Protein AF-A0A8S3KDA7-F1 (afdb_monomer_lite)

Sequence (144 aa):
FDEFTIDERGGKRGDSFWDCYPDLELEAKQFVYQECSKTETTFTVETLARFIDQRFYELNNLKKIDQQLVRLVESCRLDLRRFGVKFTANSSRPNFLGHEREDVVKHRQEFVKYFIEPEQHFYTITNDAVPQWRIPTTAPTILL

Organism: NCBI:txid392030

Secondary structure (DSSP, 8-state):
---------S---S--HHHH-HHHHHHHHHHHHHHHHSSS----HHHHHHHHHHHHHHHTTPPP-SS--SS-HHHHHHHHHHTT-EEETTEEEEE--GGG-HHHHHHHHHHHHHHHS----EEE--TTS--EEE--SS------

Structure (mmCIF, N/CA/C/O backbone):
data_AF-A0A8S3KDA7-F1
#
_entry.id   AF-A0A8S3KDA7-F1
#
loop_
_atom_site.group_PDB
_atom_site.id
_atom_site.type_symbol
_atom_site.label_atom_id
_atom_site.label_alt_id
_atom_site.label_comp_id
_atom_site.label_asym_id
_atom_site.label_entity_id
_atom_site.label_seq_id
_atom_site.pdbx_PDB_ins_code
_atom_site.Cartn_x
_atom_site.Cartn_y
_atom_site.Cartn_z
_atom_site.occupancy
_atom_site.B_iso_or_equiv
_atom_site.auth_seq_id
_atom_site.auth_comp_id
_atom_site.auth_asym_id
_atom_site.auth_atom_id
_atom_site.pdbx_PDB_model_num
ATOM 1 N N . PHE A 1 1 ? -21.178 -2.901 -40.808 1.00 35.72 1 PHE A N 1
ATOM 2 C CA . PHE A 1 1 ? -19.891 -3.556 -40.536 1.00 35.72 1 PHE A CA 1
ATOM 3 C C . PHE A 1 1 ? -19.537 -3.197 -39.099 1.00 35.72 1 PHE A C 1
ATOM 5 O O . PHE A 1 1 ? -18.806 -2.246 -38.872 1.00 35.72 1 PHE A O 1
ATOM 12 N N . ASP A 1 2 ? -20.316 -3.664 -38.119 1.00 38.97 2 ASP A N 1
ATOM 13 C CA . ASP A 1 2 ? -20.220 -5.018 -37.525 1.00 38.97 2 ASP A CA 1
ATOM 14 C C . ASP A 1 2 ? -18.753 -5.300 -37.181 1.00 38.97 2 ASP A C 1
ATOM 16 O O . ASP A 1 2 ? -17.930 -5.381 -38.082 1.00 38.97 2 ASP A O 1
ATOM 20 N N . GLU A 1 3 ? -18.340 -5.327 -35.915 1.00 44.03 3 GLU A N 1
ATOM 21 C CA . GLU A 1 3 ? -18.765 -6.369 -34.982 1.00 44.03 3 GLU A CA 1
ATOM 22 C C . GLU A 1 3 ? -18.562 -5.918 -33.518 1.00 44.03 3 GLU A C 1
ATOM 24 O O . GLU A 1 3 ? -17.459 -5.904 -32.972 1.00 44.03 3 GLU A O 1
ATOM 29 N N . PHE A 1 4 ? -19.661 -5.532 -32.869 1.00 49.22 4 PHE A N 1
ATOM 30 C CA . PHE A 1 4 ? -19.805 -5.579 -31.416 1.00 49.22 4 PHE A CA 1
ATOM 31 C C . PHE A 1 4 ? -20.152 -7.030 -31.070 1.00 49.22 4 PHE A C 1
ATOM 33 O O . PHE A 1 4 ? -21.306 -7.396 -31.239 1.00 49.22 4 PHE A O 1
ATOM 40 N N . THR A 1 5 ? -19.174 -7.831 -30.630 1.00 49.00 5 THR A N 1
ATOM 41 C CA . THR A 1 5 ? -19.313 -8.927 -29.640 1.00 49.00 5 THR A CA 1
ATOM 42 C C . THR A 1 5 ? -18.004 -9.710 -29.557 1.00 49.00 5 THR A C 1
ATOM 44 O O . THR A 1 5 ? -17.793 -10.667 -30.295 1.00 49.00 5 THR A O 1
ATOM 47 N N . ILE A 1 6 ? -17.133 -9.348 -28.614 1.00 51.22 6 ILE A N 1
ATOM 48 C CA . ILE A 1 6 ? -16.164 -10.307 -28.074 1.00 51.22 6 ILE A CA 1
ATOM 49 C C . ILE A 1 6 ? -16.749 -10.768 -26.739 1.00 51.22 6 ILE A C 1
ATOM 51 O O . ILE A 1 6 ? -16.809 -10.004 -25.781 1.00 51.22 6 ILE A O 1
ATOM 55 N N . ASP A 1 7 ? -17.264 -11.998 -26.726 1.00 44.81 7 ASP A N 1
ATOM 56 C CA . ASP A 1 7 ? -17.801 -12.704 -25.559 1.00 44.81 7 ASP A CA 1
ATOM 57 C C . ASP A 1 7 ? -16.656 -12.9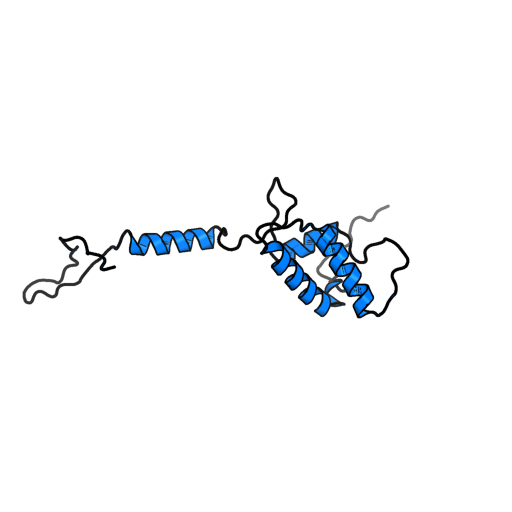36 -24.547 1.00 44.81 7 ASP A C 1
ATOM 59 O O . ASP A 1 7 ? -15.837 -13.842 -24.692 1.00 44.81 7 ASP A O 1
ATOM 63 N N . GLU A 1 8 ? -16.534 -12.061 -23.543 1.00 44.78 8 GLU A N 1
ATOM 64 C CA . GLU A 1 8 ? -15.488 -12.089 -22.505 1.00 44.78 8 GLU A CA 1
ATOM 65 C C . GLU A 1 8 ? -15.820 -13.049 -21.352 1.00 44.78 8 GLU A C 1
ATOM 67 O O . GLU A 1 8 ? -15.784 -12.692 -20.171 1.00 44.78 8 GLU A O 1
ATOM 72 N N . ARG A 1 9 ? -16.118 -14.311 -21.666 1.00 51.28 9 ARG A N 1
ATOM 73 C CA . ARG A 1 9 ? -16.204 -15.354 -20.634 1.00 51.28 9 ARG A CA 1
ATOM 74 C C . ARG A 1 9 ? -14.807 -15.784 -20.191 1.00 51.28 9 ARG A C 1
ATOM 76 O O . ARG A 1 9 ? -14.244 -16.748 -20.692 1.00 51.28 9 ARG A O 1
ATOM 83 N N . GLY A 1 10 ? -14.273 -15.077 -19.198 1.00 55.84 10 GLY A N 1
ATOM 84 C CA . GLY A 1 10 ? -13.443 -15.684 -18.149 1.00 55.84 10 GLY A CA 1
ATOM 85 C C . GLY A 1 10 ? -12.007 -16.101 -18.490 1.00 55.84 10 GLY A C 1
ATOM 86 O O . GLY A 1 10 ? -11.395 -16.799 -17.687 1.00 55.84 10 GLY A O 1
ATOM 87 N N . GLY A 1 11 ? -11.431 -15.677 -19.615 1.00 50.97 11 GLY A N 1
ATOM 88 C CA . GLY A 1 11 ? -9.995 -15.852 -19.867 1.00 50.97 11 GLY A CA 1
ATOM 89 C C . GLY A 1 11 ? -9.170 -14.749 -19.194 1.00 50.97 11 GLY A C 1
ATOM 90 O O . GLY A 1 11 ? -9.397 -13.571 -19.473 1.00 50.97 11 GLY A O 1
ATOM 91 N N . LYS A 1 12 ? -8.197 -15.096 -18.332 1.00 56.38 12 LYS A N 1
ATOM 92 C CA . LYS A 1 12 ? -7.172 -14.142 -17.852 1.00 56.38 12 LYS A CA 1
ATOM 93 C C . LYS A 1 12 ? -6.479 -13.552 -19.092 1.00 56.38 12 LYS A C 1
ATOM 95 O O . LYS A 1 12 ? -5.774 -14.264 -19.798 1.00 56.38 12 LYS A O 1
ATOM 100 N N . ARG A 1 13 ? -6.705 -12.268 -19.385 1.00 56.56 13 ARG A N 1
ATOM 101 C CA . ARG A 1 13 ? -6.268 -11.575 -20.618 1.00 56.56 13 ARG A CA 1
ATOM 102 C C . ARG A 1 13 ? -4.757 -11.268 -20.703 1.00 56.56 13 ARG A C 1
ATOM 104 O O . ARG A 1 13 ? -4.350 -10.374 -21.433 1.00 56.56 13 ARG A O 1
ATOM 111 N N . GLY A 1 14 ? -3.927 -12.020 -19.990 1.00 60.84 14 GLY A N 1
ATOM 112 C CA . GLY A 1 14 ? -2.484 -11.814 -19.869 1.00 60.84 14 GLY A CA 1
ATOM 113 C C . GLY A 1 14 ? -2.042 -11.857 -18.411 1.00 60.84 14 GLY A C 1
ATOM 114 O O . GLY A 1 14 ? -2.856 -11.649 -17.503 1.00 60.84 14 GLY A O 1
ATOM 115 N N . ASP A 1 15 ? -0.761 -12.144 -18.197 1.00 71.56 15 ASP A N 1
ATOM 116 C CA . ASP A 1 15 ? -0.155 -12.093 -16.870 1.00 71.56 15 ASP A CA 1
ATOM 117 C C . ASP A 1 15 ? -0.239 -10.663 -16.332 1.00 71.56 15 ASP A C 1
ATOM 119 O O . ASP A 1 15 ? 0.027 -9.681 -17.035 1.00 71.56 15 ASP A O 1
ATOM 123 N N . SER A 1 16 ? -0.677 -10.525 -15.082 1.00 80.12 16 SER A N 1
ATOM 124 C CA . SER A 1 16 ? -0.675 -9.220 -14.432 1.00 80.12 16 SER A CA 1
ATOM 125 C C . SER A 1 16 ? 0.775 -8.768 -14.214 1.00 80.12 16 SER A C 1
ATOM 127 O O . SER A 1 16 ? 1.663 -9.592 -14.033 1.00 80.12 16 SER A O 1
ATOM 129 N N . PHE A 1 17 ? 1.048 -7.460 -14.183 1.00 89.06 17 PHE A N 1
ATOM 130 C CA . PHE A 1 17 ? 2.399 -6.959 -13.870 1.00 89.06 17 PHE A CA 1
ATOM 131 C C . PHE A 1 17 ? 2.981 -7.579 -12.587 1.00 89.06 17 PHE A C 1
ATOM 133 O O . PHE A 1 17 ? 4.167 -7.884 -12.528 1.00 89.06 17 PHE A O 1
ATOM 140 N N . TRP A 1 18 ? 2.133 -7.795 -11.579 1.00 92.38 18 TRP A N 1
ATOM 141 C CA . TRP A 1 18 ? 2.524 -8.419 -10.317 1.00 92.38 18 TRP A CA 1
ATOM 142 C C . TRP A 1 18 ? 2.706 -9.936 -10.430 1.00 92.38 18 TRP A C 1
ATOM 144 O O . TRP A 1 18 ? 3.486 -10.495 -9.669 1.00 92.38 18 TRP A O 1
ATOM 154 N N . ASP A 1 19 ? 2.070 -10.586 -11.411 1.00 90.06 19 ASP A N 1
ATOM 155 C CA . ASP A 1 19 ? 2.309 -12.003 -11.720 1.00 90.06 19 ASP A CA 1
ATOM 156 C C . ASP A 1 19 ? 3.758 -12.186 -12.228 1.00 90.06 19 ASP A C 1
ATOM 158 O O . ASP A 1 19 ? 4.399 -13.186 -11.914 1.00 90.06 19 ASP A O 1
ATOM 162 N N . CYS A 1 20 ? 4.302 -11.190 -12.943 1.00 90.81 20 CYS A N 1
ATOM 163 C CA . CYS A 1 20 ? 5.692 -11.183 -13.416 1.00 90.81 20 CYS A CA 1
ATOM 164 C C . CYS A 1 20 ? 6.708 -10.698 -12.366 1.00 90.81 20 CYS A C 1
ATOM 166 O O . CYS A 1 20 ? 7.878 -11.071 -12.435 1.00 90.81 20 CYS A O 1
ATOM 168 N N . TYR A 1 21 ? 6.286 -9.856 -11.416 1.00 92.94 21 TYR A N 1
ATOM 169 C CA . TYR A 1 21 ? 7.158 -9.241 -10.405 1.00 92.94 21 TYR A CA 1
ATOM 170 C C . TYR A 1 21 ? 6.570 -9.355 -8.983 1.00 92.94 21 TYR A C 1
ATOM 172 O O . TYR A 1 21 ? 6.251 -8.334 -8.364 1.00 92.94 21 TYR A O 1
ATOM 180 N N . PRO A 1 22 ? 6.430 -10.578 -8.436 1.00 92.31 22 PRO A N 1
ATOM 181 C CA . PRO A 1 22 ? 5.812 -10.796 -7.125 1.00 92.31 22 PRO A CA 1
ATOM 182 C C . PRO A 1 22 ? 6.632 -10.199 -5.971 1.00 92.31 22 PRO A C 1
ATOM 184 O O . PRO A 1 22 ? 6.066 -9.631 -5.037 1.00 92.31 22 PRO A O 1
ATOM 187 N N . ASP A 1 23 ? 7.964 -10.250 -6.052 1.00 92.75 23 ASP A N 1
ATOM 188 C CA . ASP A 1 23 ? 8.843 -9.674 -5.025 1.00 92.75 23 ASP A CA 1
ATOM 189 C C . ASP A 1 23 ? 8.720 -8.145 -4.977 1.00 92.75 23 ASP A C 1
ATOM 191 O O . ASP A 1 23 ? 8.647 -7.542 -3.905 1.00 92.75 23 ASP A O 1
ATOM 195 N N . LEU A 1 24 ? 8.588 -7.516 -6.148 1.00 94.75 24 LEU A N 1
ATOM 196 C CA . LEU A 1 24 ? 8.338 -6.082 -6.253 1.00 94.75 24 LEU A CA 1
ATOM 197 C C . LEU A 1 24 ? 6.962 -5.705 -5.686 1.00 94.75 24 LEU A C 1
ATOM 199 O O . LEU A 1 24 ? 6.819 -4.631 -5.102 1.00 94.75 24 LEU A O 1
ATOM 203 N N . GLU A 1 25 ? 5.951 -6.572 -5.822 1.00 95.06 25 GLU A N 1
ATOM 204 C CA . GLU A 1 25 ? 4.641 -6.362 -5.192 1.00 95.06 25 GLU A CA 1
ATOM 205 C C . GLU A 1 25 ? 4.761 -6.343 -3.665 1.00 95.06 25 GLU A C 1
ATOM 207 O O . GLU A 1 25 ? 4.162 -5.490 -3.002 1.00 95.06 25 GLU A O 1
ATOM 212 N N . LEU A 1 26 ? 5.541 -7.268 -3.098 1.00 94.00 26 LEU A N 1
ATOM 213 C CA . LEU A 1 26 ? 5.759 -7.349 -1.657 1.00 94.00 26 LEU A CA 1
ATOM 214 C C . LEU A 1 26 ? 6.453 -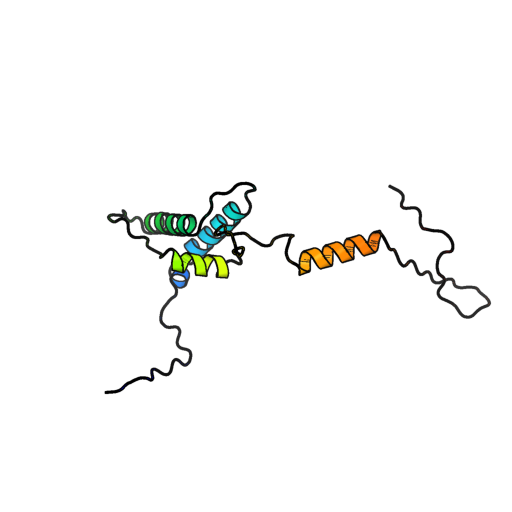6.088 -1.128 1.00 94.00 26 LEU A C 1
ATOM 216 O O . LEU A 1 26 ? 5.980 -5.489 -0.160 1.00 94.00 26 LEU A O 1
ATOM 220 N N . GLU A 1 27 ? 7.526 -5.652 -1.785 1.00 95.38 27 GLU A N 1
ATOM 221 C CA . GLU A 1 27 ? 8.240 -4.423 -1.426 1.00 95.38 27 GLU A CA 1
ATOM 222 C C . GLU 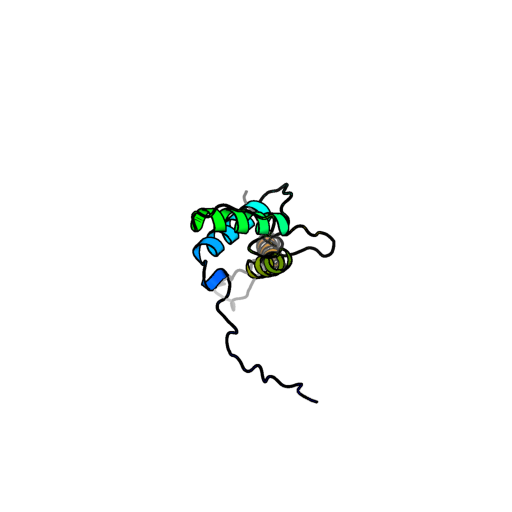A 1 27 ? 7.350 -3.183 -1.570 1.00 95.38 27 GLU A C 1
ATOM 224 O O . GLU A 1 27 ? 7.312 -2.335 -0.677 1.00 95.38 27 GLU A O 1
ATOM 229 N N . ALA A 1 28 ? 6.570 -3.094 -2.652 1.00 95.06 28 ALA A N 1
ATOM 230 C CA . ALA A 1 28 ? 5.629 -2.000 -2.868 1.00 95.06 28 ALA A CA 1
ATOM 231 C C . ALA A 1 28 ? 4.564 -1.941 -1.762 1.00 95.06 28 ALA A C 1
ATOM 233 O O . ALA A 1 28 ? 4.275 -0.861 -1.246 1.00 95.06 28 ALA A O 1
ATOM 234 N N . LYS A 1 29 ? 4.010 -3.085 -1.339 1.00 93.69 29 LYS A N 1
ATOM 235 C CA . LYS A 1 29 ? 3.068 -3.151 -0.207 1.00 93.69 29 LYS A CA 1
ATOM 236 C C . LYS A 1 29 ? 3.706 -2.666 1.092 1.00 93.69 29 LYS A C 1
ATOM 238 O O . LYS A 1 29 ? 3.084 -1.889 1.817 1.00 93.69 29 LYS A O 1
ATOM 243 N N . GLN A 1 30 ? 4.932 -3.100 1.384 1.00 93.06 30 GLN A N 1
ATOM 244 C CA . GLN A 1 30 ? 5.662 -2.673 2.580 1.00 93.06 30 GLN A CA 1
ATOM 245 C C . GLN A 1 30 ? 5.928 -1.166 2.568 1.00 93.06 30 GLN A C 1
ATOM 247 O O . GLN A 1 30 ? 5.670 -0.494 3.568 1.00 93.06 30 GLN A O 1
ATOM 252 N N . PHE A 1 31 ? 6.366 -0.627 1.430 1.00 93.75 31 PHE A N 1
ATOM 253 C CA . PHE A 1 31 ? 6.584 0.803 1.241 1.00 93.75 31 PHE A CA 1
ATOM 254 C C . PHE A 1 31 ? 5.305 1.608 1.500 1.00 93.75 31 PHE A C 1
ATOM 256 O O . PHE A 1 31 ? 5.304 2.538 2.305 1.00 93.75 31 PHE A O 1
ATOM 263 N N . VAL A 1 32 ? 4.184 1.204 0.893 1.00 91.94 32 VAL A N 1
ATOM 264 C CA . VAL A 1 32 ? 2.877 1.852 1.095 1.00 91.94 32 VAL A CA 1
ATOM 265 C C . VAL A 1 32 ? 2.464 1.822 2.566 1.00 91.94 32 VAL A C 1
ATOM 267 O O . VAL A 1 32 ? 2.002 2.832 3.094 1.00 91.94 32 VAL A O 1
ATOM 270 N N . TYR A 1 33 ? 2.638 0.686 3.244 1.00 88.75 33 TYR A N 1
ATOM 271 C CA . TYR A 1 33 ? 2.310 0.556 4.663 1.00 88.75 33 TYR A CA 1
ATOM 272 C C . TYR A 1 33 ? 3.118 1.524 5.531 1.00 88.75 33 TYR A C 1
ATOM 274 O O . TYR A 1 33 ? 2.552 2.253 6.348 1.00 88.75 33 TYR A O 1
ATOM 282 N N . GLN A 1 34 ? 4.432 1.579 5.314 1.00 89.00 34 GLN A N 1
ATOM 283 C CA . GLN A 1 34 ? 5.318 2.489 6.032 1.00 89.00 34 GLN A CA 1
ATOM 284 C C . GLN A 1 34 ? 4.943 3.948 5.774 1.00 89.00 34 GLN A C 1
ATOM 286 O O . GLN A 1 34 ? 4.794 4.712 6.725 1.00 89.00 34 GLN A O 1
ATOM 291 N N . GLU A 1 35 ? 4.723 4.336 4.519 1.00 88.00 35 GLU A N 1
ATOM 292 C CA . GLU A 1 35 ? 4.373 5.714 4.180 1.00 88.00 35 GLU A CA 1
ATOM 293 C C . GLU A 1 35 ? 3.026 6.144 4.763 1.00 88.00 35 GLU A C 1
ATOM 295 O O . GLU A 1 35 ? 2.925 7.234 5.324 1.00 88.00 35 GLU A O 1
ATOM 300 N N . CYS A 1 36 ? 2.005 5.289 4.699 1.00 83.56 36 CYS A N 1
ATOM 301 C CA . CYS A 1 36 ? 0.683 5.596 5.244 1.00 83.56 36 CYS A CA 1
ATOM 302 C C . CYS A 1 36 ? 0.621 5.555 6.781 1.00 83.56 36 CYS A C 1
ATOM 304 O O . CYS A 1 36 ? -0.315 6.115 7.348 1.00 83.56 36 CYS A O 1
ATOM 306 N N . SER A 1 37 ? 1.579 4.910 7.455 1.00 81.31 37 SER A N 1
ATOM 307 C CA . SER A 1 37 ? 1.658 4.878 8.925 1.00 81.31 37 SER A CA 1
ATOM 308 C C . SER A 1 37 ? 2.238 6.151 9.555 1.00 81.31 37 SER A C 1
ATOM 310 O O . SER A 1 37 ? 2.109 6.355 10.761 1.00 81.31 37 SER A O 1
ATOM 312 N N . LYS A 1 38 ? 2.870 7.024 8.760 1.00 81.56 38 LYS A N 1
ATOM 313 C CA . LYS A 1 38 ? 3.469 8.269 9.255 1.00 81.56 38 LYS A CA 1
ATOM 314 C C . LYS A 1 38 ? 2.389 9.299 9.596 1.00 81.56 38 LYS A C 1
ATOM 316 O O . LYS A 1 38 ? 1.433 9.494 8.844 1.00 81.56 38 LYS A O 1
ATOM 321 N N . THR A 1 39 ? 2.582 10.011 10.706 1.00 67.94 39 THR A N 1
ATOM 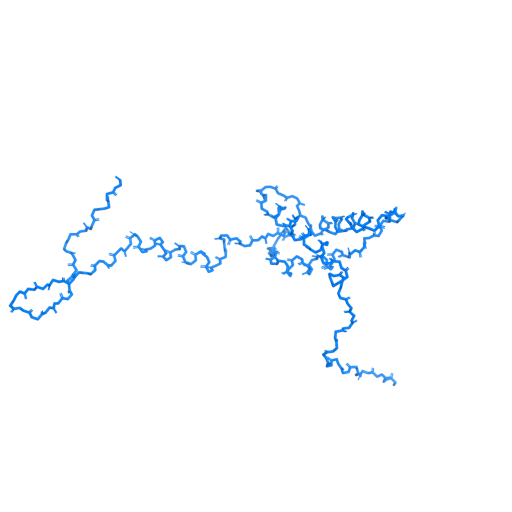322 C CA . THR A 1 39 ? 1.696 11.096 11.166 1.00 67.94 39 THR A CA 1
ATOM 323 C C . THR A 1 39 ? 1.623 12.229 10.137 1.00 67.94 39 THR A C 1
ATOM 325 O O . THR A 1 39 ? 0.540 12.634 9.704 1.00 67.94 39 THR A O 1
ATOM 328 N N . GLU A 1 40 ? 2.779 12.659 9.637 1.00 70.25 40 GLU A N 1
ATOM 329 C CA . GLU A 1 40 ? 2.919 13.606 8.534 1.00 70.25 40 GLU A CA 1
ATOM 330 C C . GLU A 1 40 ? 3.519 12.889 7.325 1.00 70.25 40 GLU A C 1
ATOM 332 O O . GLU A 1 40 ? 4.633 12.370 7.377 1.00 70.25 40 GLU A O 1
ATOM 337 N N . THR A 1 41 ? 2.767 12.816 6.226 1.00 69.25 41 THR A N 1
ATOM 338 C CA . THR A 1 41 ? 3.260 12.213 4.985 1.00 69.25 41 THR A CA 1
ATOM 339 C C . THR A 1 41 ? 2.733 12.952 3.760 1.00 69.25 41 THR A C 1
ATOM 341 O O . THR A 1 41 ? 1.547 13.274 3.662 1.00 69.25 41 THR A O 1
ATOM 344 N N . THR A 1 42 ? 3.649 13.209 2.825 1.00 80.75 42 THR A N 1
ATOM 345 C CA . THR A 1 42 ? 3.404 13.721 1.468 1.00 80.75 42 THR A CA 1
ATOM 346 C C . THR A 1 42 ? 3.181 12.584 0.468 1.00 80.75 42 THR A C 1
ATOM 348 O O . THR A 1 42 ? 3.272 12.792 -0.740 1.00 80.75 42 THR A O 1
ATOM 351 N N . PHE A 1 43 ? 2.911 11.369 0.953 1.00 88.12 43 PHE A N 1
ATOM 352 C CA . PHE A 1 43 ? 2.710 10.197 0.119 1.00 88.12 43 PHE A CA 1
ATOM 353 C C . PHE A 1 43 ? 1.540 10.392 -0.846 1.00 88.12 43 PHE A C 1
ATOM 355 O O . PHE A 1 43 ? 0.410 10.698 -0.457 1.00 88.12 43 PHE A O 1
ATOM 362 N N . THR A 1 44 ? 1.829 10.180 -2.125 1.00 90.44 44 THR A N 1
ATOM 363 C CA . THR A 1 44 ? 0.858 10.236 -3.214 1.00 90.44 44 THR A CA 1
ATOM 364 C C . THR A 1 44 ? 0.944 8.973 -4.061 1.00 90.44 44 THR A C 1
ATOM 366 O O . THR A 1 44 ? 1.886 8.186 -3.967 1.00 90.44 44 THR A O 1
ATOM 369 N N . VAL A 1 45 ? -0.031 8.798 -4.951 1.00 91.69 45 VAL A N 1
ATOM 370 C CA . VAL A 1 45 ? -0.012 7.714 -5.943 1.00 91.69 45 VAL A CA 1
ATOM 371 C C . VAL A 1 45 ? 1.233 7.787 -6.835 1.00 91.69 45 VAL A C 1
ATOM 373 O O . VAL A 1 45 ? 1.803 6.759 -7.194 1.00 91.69 45 VAL A O 1
ATOM 376 N N . GLU A 1 46 ? 1.688 8.998 -7.159 1.00 92.88 46 GLU A N 1
ATOM 377 C CA . GLU A 1 46 ? 2.899 9.207 -7.949 1.00 92.88 46 GLU A CA 1
ATOM 378 C C . GLU A 1 46 ? 4.154 8.749 -7.196 1.00 92.88 46 GLU A C 1
ATOM 380 O O . GLU A 1 46 ? 5.049 8.158 -7.796 1.00 92.88 46 GLU A O 1
ATOM 385 N N . THR A 1 47 ? 4.197 8.939 -5.874 1.00 93.25 47 THR A N 1
ATOM 386 C CA . THR A 1 47 ? 5.285 8.431 -5.028 1.00 93.25 47 THR A CA 1
ATOM 387 C C . THR A 1 47 ? 5.420 6.912 -5.159 1.00 93.25 47 THR A C 1
ATOM 389 O O . THR A 1 47 ? 6.531 6.412 -5.321 1.00 93.25 47 THR A O 1
ATOM 392 N N . LEU A 1 48 ? 4.299 6.179 -5.163 1.00 94.88 48 LEU A N 1
ATOM 393 C CA . LEU A 1 48 ? 4.306 4.734 -5.410 1.00 94.88 48 LEU A CA 1
ATOM 394 C C . LEU A 1 48 ? 4.789 4.398 -6.827 1.00 94.88 48 LEU A C 1
ATOM 396 O O . LEU A 1 48 ? 5.601 3.494 -6.996 1.00 94.88 48 LEU A O 1
ATOM 400 N N . ALA A 1 49 ? 4.316 5.119 -7.845 1.00 95.31 49 ALA A N 1
ATOM 401 C CA . ALA A 1 49 ? 4.719 4.861 -9.225 1.00 95.31 49 ALA A CA 1
ATOM 402 C C . ALA A 1 49 ? 6.233 5.050 -9.429 1.00 95.31 49 ALA A C 1
ATOM 404 O O . ALA A 1 49 ? 6.876 4.211 -10.054 1.00 95.31 49 ALA A O 1
ATOM 405 N N . ARG A 1 50 ? 6.817 6.098 -8.833 1.00 95.44 50 ARG A N 1
ATOM 406 C CA . ARG A 1 50 ? 8.269 6.345 -8.853 1.00 95.44 50 ARG A CA 1
ATOM 407 C C . ARG A 1 50 ? 9.055 5.282 -8.082 1.00 95.44 50 ARG A C 1
ATOM 409 O O . ARG A 1 50 ? 10.113 4.875 -8.546 1.00 95.44 50 ARG A O 1
ATOM 416 N N . PHE A 1 51 ? 8.536 4.817 -6.944 1.00 96.12 51 PHE A N 1
ATOM 417 C CA . PHE A 1 51 ? 9.147 3.722 -6.186 1.00 96.12 51 PHE A CA 1
ATOM 418 C C . PHE A 1 51 ? 9.214 2.431 -7.016 1.00 96.12 51 PHE A C 1
ATOM 420 O O . PHE A 1 51 ? 10.280 1.830 -7.137 1.00 96.12 51 PHE A O 1
ATOM 427 N N . ILE A 1 52 ? 8.092 2.032 -7.627 1.00 96.44 52 ILE A N 1
ATOM 428 C CA . ILE A 1 52 ? 8.008 0.829 -8.473 1.00 96.44 52 ILE A CA 1
ATOM 429 C C . ILE A 1 52 ? 8.969 0.939 -9.654 1.00 96.44 52 ILE A C 1
ATOM 431 O O . ILE A 1 52 ? 9.677 -0.015 -9.962 1.00 96.44 52 ILE A O 1
ATOM 435 N N . ASP A 1 53 ? 8.996 2.103 -10.297 1.00 96.25 53 ASP A N 1
ATOM 436 C CA . ASP A 1 53 ? 9.875 2.379 -11.424 1.00 96.25 53 ASP A CA 1
ATOM 437 C C . ASP A 1 53 ? 11.351 2.205 -11.044 1.00 96.25 53 ASP A C 1
ATOM 439 O O . ASP A 1 53 ? 12.049 1.401 -11.656 1.00 96.25 53 ASP A O 1
ATOM 443 N N . GLN A 1 54 ? 11.803 2.863 -9.973 1.00 95.44 54 GLN A N 1
ATOM 444 C CA . GLN A 1 54 ? 13.179 2.741 -9.495 1.00 95.44 54 GLN A CA 1
ATOM 445 C C . GLN A 1 54 ? 13.551 1.280 -9.201 1.00 95.44 54 GLN A C 1
ATOM 447 O O . GLN A 1 54 ? 14.555 0.777 -9.709 1.00 95.44 54 GLN A O 1
ATOM 452 N N . ARG A 1 55 ? 12.724 0.582 -8.416 1.00 95.88 55 ARG A N 1
ATOM 453 C CA . ARG A 1 55 ? 12.988 -0.808 -8.026 1.00 95.88 55 ARG A CA 1
ATOM 454 C C . ARG A 1 55 ? 12.974 -1.760 -9.217 1.00 95.88 55 ARG A C 1
ATOM 456 O O . ARG A 1 55 ? 13.782 -2.680 -9.260 1.00 95.88 55 ARG A O 1
ATOM 463 N N . PHE A 1 56 ? 12.130 -1.521 -10.219 1.00 95.62 56 PHE A N 1
ATOM 464 C CA . PHE A 1 56 ? 12.135 -2.302 -11.453 1.00 95.62 56 PHE A CA 1
ATOM 465 C C . PHE A 1 56 ? 13.488 -2.222 -12.176 1.00 95.62 56 PHE A C 1
ATOM 467 O O . PHE A 1 56 ? 14.039 -3.256 -12.558 1.00 95.62 56 PHE A O 1
ATOM 474 N N . TYR A 1 57 ? 14.050 -1.022 -12.350 1.00 94.81 57 TYR A N 1
ATOM 475 C CA . TYR A 1 57 ? 15.353 -0.863 -13.007 1.00 94.81 57 TYR A CA 1
ATOM 476 C C . TYR A 1 57 ? 16.493 -1.476 -12.184 1.00 94.81 57 TYR A C 1
ATOM 478 O O . TYR A 1 57 ? 17.376 -2.114 -12.758 1.00 94.81 57 TYR A O 1
ATOM 486 N N . GLU A 1 58 ? 16.446 -1.346 -10.856 1.00 93.62 58 GLU A N 1
ATOM 487 C CA . GLU A 1 58 ? 17.416 -1.968 -9.946 1.00 93.62 58 GLU A CA 1
ATOM 488 C C . GLU A 1 58 ? 17.386 -3.501 -10.036 1.00 93.62 58 GLU A C 1
ATOM 490 O O . GLU A 1 58 ? 18.433 -4.123 -10.211 1.00 93.62 58 GLU A O 1
ATOM 495 N N . LEU A 1 59 ? 16.197 -4.112 -9.988 1.00 92.94 59 LEU A N 1
ATOM 496 C CA . LEU A 1 59 ? 16.026 -5.569 -10.057 1.00 92.94 59 LEU A CA 1
ATOM 497 C C . LEU A 1 59 ? 16.497 -6.158 -11.390 1.00 92.94 59 LEU A C 1
ATOM 499 O O . LEU A 1 59 ? 17.065 -7.247 -11.419 1.00 92.94 59 LEU A O 1
ATOM 503 N N . ASN A 1 60 ? 16.283 -5.439 -12.493 1.00 92.38 60 ASN A N 1
ATOM 504 C CA . ASN A 1 60 ? 16.672 -5.897 -13.828 1.00 92.38 60 ASN A CA 1
ATOM 505 C C . ASN A 1 60 ? 18.085 -5.435 -14.240 1.00 92.38 60 ASN A C 1
ATOM 507 O O . ASN A 1 60 ? 18.526 -5.745 -15.346 1.00 92.38 60 ASN A O 1
ATOM 511 N N . ASN A 1 61 ? 18.797 -4.695 -13.380 1.00 92.75 61 ASN A N 1
ATOM 512 C CA . ASN A 1 61 ? 20.096 -4.079 -13.674 1.00 92.75 61 ASN A CA 1
ATOM 513 C C . ASN A 1 61 ? 20.093 -3.248 -14.978 1.00 92.75 61 ASN A C 1
ATOM 515 O O . ASN A 1 61 ? 21.014 -3.305 -15.798 1.00 92.75 61 ASN A O 1
ATOM 519 N N . LEU A 1 62 ? 19.018 -2.489 -15.185 1.00 93.19 62 LEU A N 1
ATOM 520 C CA . LEU A 1 62 ? 18.803 -1.655 -16.364 1.00 93.19 62 LEU A CA 1
ATOM 521 C C . LEU A 1 62 ? 19.068 -0.183 -16.034 1.00 93.19 62 LEU A C 1
ATOM 523 O O . LEU A 1 62 ? 18.811 0.282 -14.926 1.00 93.19 62 LEU A O 1
ATOM 527 N N . LYS A 1 63 ? 19.537 0.587 -17.021 1.00 91.31 63 LYS A N 1
ATOM 528 C CA . LYS A 1 63 ? 19.617 2.050 -16.912 1.00 91.31 63 LYS A CA 1
ATOM 529 C C . LYS A 1 63 ? 18.384 2.676 -17.539 1.00 91.31 63 LYS A C 1
ATOM 531 O O . LYS A 1 63 ? 18.073 2.395 -18.694 1.00 91.31 63 LYS A O 1
ATOM 536 N N . LYS A 1 64 ? 17.717 3.550 -16.792 1.00 91.56 64 LYS A N 1
ATOM 537 C CA . LYS A 1 64 ? 16.602 4.343 -17.302 1.00 91.56 64 LYS A CA 1
ATOM 538 C C . LYS A 1 64 ? 17.111 5.393 -18.296 1.00 91.56 64 LYS A C 1
ATOM 540 O O . LYS A 1 64 ? 18.072 6.100 -18.002 1.00 91.56 64 LYS A O 1
ATOM 545 N N . ILE A 1 65 ? 16.489 5.458 -19.474 1.00 88.62 65 ILE A N 1
ATOM 546 C CA . ILE A 1 65 ? 16.906 6.338 -20.585 1.00 88.62 65 ILE A CA 1
ATOM 547 C C . ILE A 1 65 ? 15.868 7.437 -20.837 1.00 88.62 65 ILE A C 1
ATOM 549 O O . ILE A 1 65 ? 16.227 8.549 -21.218 1.00 88.62 65 ILE A O 1
ATOM 553 N N . ASP A 1 66 ? 14.590 7.148 -20.597 1.00 89.38 66 ASP A N 1
ATOM 554 C CA . ASP A 1 66 ? 13.489 8.092 -20.756 1.00 89.38 66 ASP A CA 1
ATOM 555 C C . ASP A 1 66 ? 12.918 8.540 -19.399 1.00 89.38 66 ASP A C 1
ATOM 557 O O . ASP A 1 66 ? 13.417 8.193 -18.330 1.00 89.38 66 ASP A O 1
ATOM 561 N N . GLN A 1 67 ? 11.875 9.367 -19.444 1.00 87.31 67 GLN A N 1
ATOM 562 C CA . GLN A 1 67 ? 11.132 9.800 -18.258 1.00 87.31 67 GLN A CA 1
ATOM 563 C C . GLN A 1 67 ? 9.842 8.993 -18.045 1.00 87.31 67 GLN A C 1
ATOM 565 O O . GLN A 1 67 ? 9.050 9.337 -17.169 1.00 87.31 67 GLN A O 1
ATOM 570 N N . GLN A 1 68 ? 9.603 7.939 -18.830 1.00 92.25 68 GLN A N 1
ATOM 571 C CA . GLN A 1 68 ? 8.366 7.172 -18.734 1.00 92.25 68 GLN A CA 1
ATOM 572 C C . GLN A 1 68 ? 8.392 6.282 -17.495 1.00 92.25 68 GLN A C 1
ATOM 574 O O . GLN A 1 68 ? 9.437 5.782 -17.088 1.00 92.25 68 GLN A O 1
ATOM 579 N N . LEU A 1 69 ? 7.239 6.131 -16.847 1.00 93.62 69 LEU A N 1
ATOM 580 C CA . LEU A 1 69 ? 7.100 5.234 -15.706 1.00 93.62 69 LEU A CA 1
ATOM 581 C C . LEU A 1 69 ? 6.779 3.831 -16.212 1.00 93.62 69 LEU A C 1
ATOM 583 O O . LEU A 1 69 ? 5.858 3.667 -17.011 1.00 93.62 69 LEU A O 1
ATOM 587 N N . VAL A 1 70 ? 7.467 2.821 -15.676 1.00 93.06 70 VAL A N 1
ATOM 588 C CA . VAL A 1 70 ? 7.174 1.399 -15.953 1.00 93.06 70 VAL A CA 1
ATOM 589 C C . VAL A 1 70 ? 5.715 1.055 -15.630 1.00 93.06 70 VAL A C 1
ATOM 591 O O . VAL A 1 70 ? 5.101 0.198 -16.268 1.00 93.06 70 VAL A O 1
ATOM 594 N N . ARG A 1 71 ? 5.135 1.749 -14.646 1.00 92.25 71 ARG A N 1
ATOM 595 C CA . ARG A 1 71 ? 3.739 1.601 -14.251 1.00 92.25 71 ARG A CA 1
ATOM 596 C C . ARG A 1 71 ? 3.044 2.955 -14.185 1.00 92.25 71 ARG A C 1
ATOM 598 O O . ARG A 1 71 ? 3.504 3.866 -13.503 1.00 92.25 71 ARG A O 1
ATOM 605 N N . LEU A 1 72 ? 1.910 3.065 -14.877 1.00 92.81 72 LEU A N 1
ATOM 606 C CA . LEU A 1 72 ? 1.108 4.288 -14.919 1.00 92.81 72 LEU A CA 1
ATOM 607 C C . LEU A 1 72 ? 0.579 4.660 -13.529 1.00 92.81 72 LEU A C 1
ATOM 609 O O . LEU A 1 72 ? 0.166 3.790 -12.757 1.00 92.81 72 LEU A O 1
ATOM 613 N N . VAL A 1 73 ? 0.508 5.960 -13.242 1.00 92.94 73 VAL A N 1
ATOM 614 C CA . VAL A 1 73 ? -0.001 6.488 -11.965 1.00 92.94 73 VAL A CA 1
ATOM 615 C C . VAL A 1 73 ? -1.445 6.029 -11.724 1.00 92.94 73 VAL A C 1
ATOM 617 O O . VAL A 1 73 ? -1.808 5.638 -10.616 1.00 92.94 73 VAL A O 1
ATOM 620 N N . GLU A 1 74 ? -2.268 5.980 -12.767 1.00 90.56 74 GLU A N 1
ATOM 621 C CA . GLU A 1 74 ? -3.650 5.500 -12.714 1.00 90.56 74 GLU A CA 1
ATOM 622 C C . GLU A 1 74 ? -3.725 4.019 -12.323 1.00 90.56 74 GLU A C 1
ATOM 624 O O . GLU A 1 74 ? -4.601 3.626 -11.549 1.00 90.56 74 GLU A O 1
ATOM 629 N N . SER A 1 75 ? -2.777 3.205 -12.800 1.00 92.81 75 SER A N 1
ATOM 630 C CA . SER A 1 75 ? -2.673 1.792 -12.416 1.00 92.81 75 SER A CA 1
ATOM 631 C C . SER A 1 75 ? -2.263 1.657 -10.952 1.00 92.81 75 SER A C 1
ATOM 633 O O . SER A 1 75 ? -2.919 0.935 -10.202 1.00 92.81 75 SER A O 1
ATOM 635 N N . CYS A 1 76 ? -1.282 2.447 -10.505 1.00 93.25 76 CYS A N 1
ATOM 636 C CA . CYS A 1 76 ? -0.867 2.502 -9.102 1.00 93.25 76 CYS A CA 1
ATOM 637 C C . CYS A 1 76 ? -2.017 2.900 -8.165 1.00 93.25 76 CYS A C 1
ATOM 639 O O . CYS A 1 76 ? -2.089 2.435 -7.028 1.00 93.25 76 CYS A O 1
ATOM 641 N N . ARG A 1 77 ? -2.979 3.710 -8.630 1.00 90.88 77 ARG A N 1
ATOM 642 C CA . ARG A 1 77 ? -4.186 4.026 -7.851 1.00 90.88 77 ARG A CA 1
ATOM 643 C C . ARG A 1 77 ? -5.061 2.795 -7.612 1.00 90.88 77 ARG A C 1
ATOM 645 O O . ARG A 1 77 ? -5.639 2.659 -6.531 1.00 90.88 77 ARG A O 1
ATOM 652 N N . LEU A 1 78 ? -5.181 1.917 -8.607 1.00 90.19 78 LEU A N 1
ATOM 653 C CA . LEU A 1 78 ? -5.893 0.646 -8.472 1.00 90.19 78 LEU A CA 1
ATOM 654 C C . LEU A 1 78 ? -5.129 -0.315 -7.558 1.00 90.19 78 LEU A C 1
ATOM 656 O O . LEU A 1 78 ? -5.757 -0.984 -6.739 1.00 90.19 78 LEU A O 1
ATOM 660 N N . ASP A 1 79 ? -3.799 -0.334 -7.635 1.00 91.62 79 ASP A N 1
ATOM 661 C CA . ASP A 1 79 ? -2.970 -1.156 -6.748 1.00 91.62 79 ASP A CA 1
ATOM 662 C C . ASP A 1 79 ? -3.105 -0.734 -5.291 1.00 91.62 79 ASP A C 1
ATOM 664 O O . ASP A 1 79 ? -3.342 -1.580 -4.438 1.00 91.62 79 ASP A O 1
ATOM 668 N N . LEU A 1 80 ? -3.085 0.570 -5.000 1.00 90.81 80 LEU A N 1
ATOM 669 C CA . LEU A 1 80 ? -3.327 1.076 -3.646 1.00 90.81 80 LEU A CA 1
ATOM 670 C C . LEU A 1 80 ? -4.664 0.579 -3.085 1.00 90.81 80 LEU A C 1
ATOM 672 O O . LEU A 1 80 ? -4.728 0.120 -1.945 1.00 90.81 80 LEU A O 1
ATOM 676 N N . ARG A 1 81 ? -5.729 0.590 -3.896 1.00 87.38 81 ARG A N 1
ATOM 677 C CA . ARG A 1 81 ? -7.025 0.025 -3.485 1.00 87.38 81 ARG A CA 1
ATOM 678 C C . ARG A 1 81 ? -6.938 -1.480 -3.229 1.00 87.38 81 ARG A C 1
ATOM 680 O O . ARG A 1 81 ? -7.512 -1.944 -2.248 1.00 87.38 81 ARG A O 1
ATOM 687 N N . ARG A 1 82 ? -6.222 -2.232 -4.075 1.00 88.00 82 ARG A N 1
ATOM 688 C CA . ARG A 1 82 ? -5.980 -3.676 -3.883 1.00 88.00 82 ARG A CA 1
ATOM 689 C C . ARG A 1 82 ? -5.180 -3.958 -2.614 1.00 88.00 82 ARG A C 1
ATOM 691 O O . ARG A 1 82 ? -5.446 -4.946 -1.944 1.00 88.00 82 ARG A O 1
ATOM 698 N N . PHE A 1 83 ? -4.258 -3.071 -2.253 1.00 89.00 83 PHE A N 1
ATOM 699 C CA . PHE A 1 83 ? -3.474 -3.157 -1.022 1.00 89.00 83 PHE A CA 1
ATOM 700 C C . PHE A 1 83 ? -4.283 -2.774 0.228 1.00 89.00 83 PHE A C 1
ATOM 702 O O . PHE A 1 83 ? -3.782 -2.911 1.338 1.00 89.00 83 PHE A O 1
ATOM 709 N N . GLY A 1 84 ? -5.537 -2.331 0.075 1.00 84.88 84 GLY A N 1
ATOM 710 C CA . GLY A 1 84 ? -6.438 -1.992 1.182 1.00 84.88 84 GLY A CA 1
ATOM 711 C C . GLY A 1 84 ? -6.447 -0.511 1.564 1.00 84.88 84 GLY A C 1
ATOM 712 O O . GLY A 1 84 ? -7.085 -0.136 2.549 1.00 84.88 84 GLY A O 1
ATOM 713 N N . VAL A 1 85 ? -5.780 0.338 0.783 1.00 85.88 85 VAL A N 1
ATOM 714 C CA . VAL A 1 85 ? -5.718 1.783 1.010 1.00 85.88 85 VAL A CA 1
ATOM 715 C C . VAL A 1 85 ? -7.022 2.453 0.578 1.00 85.88 85 VAL A C 1
ATOM 717 O O . VAL A 1 85 ? -7.648 2.088 -0.425 1.00 85.88 85 VAL A O 1
ATOM 720 N N . LYS A 1 86 ? -7.439 3.466 1.333 1.00 82.38 86 LYS A N 1
ATOM 721 C CA . LYS A 1 86 ? -8.613 4.292 1.060 1.00 82.38 86 LYS A CA 1
ATOM 722 C C . LYS A 1 86 ? -8.187 5.707 0.679 1.00 82.38 86 LYS A C 1
ATOM 724 O O . LYS A 1 86 ? -7.086 6.158 0.977 1.00 82.38 86 LYS A O 1
ATOM 729 N N . PHE A 1 87 ? -9.079 6.381 -0.035 1.00 78.69 87 PHE A N 1
ATOM 730 C CA . PHE A 1 87 ? -8.944 7.780 -0.421 1.00 78.69 87 PHE A CA 1
ATOM 731 C C . PHE A 1 87 ? -10.148 8.505 0.170 1.00 78.69 87 PHE A C 1
ATOM 733 O O . PHE A 1 87 ? -11.282 8.081 -0.065 1.00 78.69 87 PHE A O 1
ATOM 740 N N . THR A 1 88 ? -9.924 9.555 0.954 1.00 70.56 88 THR A N 1
ATOM 741 C CA . THR A 1 88 ? -11.024 10.375 1.474 1.00 70.56 88 THR A CA 1
ATOM 742 C C . THR A 1 88 ? -11.589 11.242 0.346 1.00 70.56 88 THR A C 1
ATOM 744 O O . THR A 1 88 ? -10.861 11.645 -0.558 1.00 70.56 88 THR A O 1
ATOM 747 N N . ALA A 1 89 ? -12.896 11.528 0.364 1.00 63.19 89 ALA A N 1
ATOM 748 C CA . ALA A 1 89 ? -13.587 12.206 -0.744 1.00 63.19 89 ALA A CA 1
ATOM 749 C C . ALA A 1 89 ? -12.958 13.560 -1.142 1.00 63.19 89 ALA A C 1
ATOM 751 O O . ALA A 1 89 ? -13.023 13.942 -2.307 1.00 63.19 89 ALA A O 1
ATOM 752 N N . ASN A 1 90 ? -12.292 14.228 -0.192 1.00 59.88 90 ASN A N 1
ATOM 753 C CA . ASN A 1 90 ? -11.681 15.547 -0.370 1.00 59.88 90 ASN A CA 1
ATOM 754 C C . ASN A 1 90 ? -10.146 15.541 -0.290 1.00 59.88 90 ASN A C 1
ATOM 756 O O . ASN A 1 90 ? -9.537 16.604 -0.373 1.00 59.88 90 ASN A O 1
ATOM 760 N N . SER A 1 91 ? -9.502 14.380 -0.117 1.00 60.28 91 SER A N 1
ATOM 761 C CA . SER A 1 91 ? -8.041 14.302 -0.112 1.00 60.28 91 SER A CA 1
ATOM 762 C C . SER A 1 91 ? -7.552 13.171 -1.013 1.00 60.28 91 SER A C 1
ATOM 764 O O . SER A 1 91 ? -7.952 12.014 -0.896 1.00 60.28 91 SER A O 1
ATOM 766 N N . SER A 1 92 ? -6.624 13.505 -1.907 1.00 64.94 92 SER A N 1
ATOM 767 C CA . SER A 1 92 ? -5.865 12.533 -2.695 1.00 64.94 92 SER A CA 1
ATOM 768 C C . SER A 1 92 ? -4.882 11.717 -1.847 1.00 64.94 92 SER A C 1
ATOM 770 O O . SER A 1 92 ? -4.197 10.855 -2.400 1.00 64.94 92 SER A O 1
ATOM 772 N N . ARG A 1 93 ? -4.802 11.975 -0.531 1.00 73.19 93 ARG A N 1
ATOM 773 C CA . ARG A 1 93 ? -3.883 11.306 0.384 1.00 73.19 93 ARG A CA 1
ATOM 774 C C . ARG A 1 93 ? -4.374 9.880 0.650 1.00 73.19 93 ARG A C 1
ATOM 776 O O . ARG A 1 93 ? -5.471 9.704 1.186 1.00 73.19 93 ARG A O 1
ATOM 783 N N . PRO A 1 94 ? -3.581 8.863 0.288 1.00 75.94 94 PRO A N 1
ATOM 784 C CA . PRO A 1 94 ? -3.914 7.480 0.582 1.00 75.94 94 PRO A CA 1
ATOM 785 C C . PRO A 1 94 ? -3.725 7.204 2.084 1.00 75.94 94 PRO A C 1
ATOM 787 O O . PRO A 1 94 ? -2.685 7.550 2.647 1.00 75.94 94 PRO A O 1
ATOM 790 N N . ASN A 1 95 ? -4.706 6.583 2.743 1.00 74.62 95 ASN A N 1
ATOM 791 C CA . ASN A 1 95 ? -4.606 6.167 4.146 1.00 74.62 95 ASN A CA 1
ATOM 792 C C . ASN A 1 95 ? -5.170 4.756 4.386 1.00 74.62 95 ASN A C 1
ATOM 794 O O . ASN A 1 95 ? -5.999 4.251 3.628 1.00 74.62 95 ASN A O 1
ATOM 798 N N . PHE A 1 96 ? -4.722 4.105 5.459 1.00 75.75 96 PHE A N 1
ATOM 799 C CA . PHE A 1 96 ? -5.354 2.883 5.953 1.00 75.75 96 PHE A CA 1
ATOM 800 C C . PHE A 1 96 ? -6.370 3.248 7.031 1.00 75.75 96 PHE A C 1
ATOM 802 O O . PHE A 1 96 ? -6.057 4.019 7.932 1.00 75.75 96 PHE A O 1
ATOM 809 N N . LEU A 1 97 ? -7.568 2.658 6.979 1.00 67.62 97 LEU A N 1
ATOM 810 C CA . LEU A 1 97 ? -8.616 2.926 7.973 1.00 67.62 97 LEU A CA 1
ATOM 811 C C . LEU A 1 97 ? -8.286 2.394 9.379 1.00 67.62 97 LEU A C 1
ATOM 813 O O . LEU A 1 97 ? -9.028 2.701 10.299 1.00 67.62 97 LEU A O 1
ATOM 817 N N . GLY A 1 98 ? -7.201 1.629 9.566 1.00 67.56 98 GLY A N 1
ATOM 818 C CA . GLY A 1 98 ? -6.630 1.263 10.874 1.00 67.56 98 GLY A CA 1
ATOM 819 C C . GLY A 1 98 ? -7.650 1.071 12.010 1.00 67.56 98 GLY A C 1
ATOM 820 O O . GLY A 1 98 ? -8.572 0.262 11.901 1.00 67.56 98 GLY A O 1
ATOM 821 N N . HIS A 1 99 ? -7.484 1.851 13.085 1.00 56.53 99 HIS A N 1
ATOM 822 C CA . HIS A 1 99 ? -8.371 1.907 14.261 1.00 56.53 99 HIS A CA 1
ATOM 823 C C . HIS A 1 99 ? -9.687 2.678 14.048 1.00 56.53 99 HIS A C 1
ATOM 825 O O . HIS A 1 99 ? -10.519 2.720 14.954 1.00 56.53 99 HIS A O 1
ATOM 831 N N . GLU A 1 100 ? -9.853 3.320 12.894 1.00 62.53 100 GLU A N 1
ATOM 832 C CA . GLU A 1 100 ? -11.020 4.129 12.518 1.00 62.53 100 GLU A CA 1
ATOM 833 C C . GLU A 1 100 ? -12.038 3.343 11.686 1.00 62.53 100 GLU A C 1
ATOM 835 O O . GLU A 1 100 ? -13.118 3.841 11.374 1.00 62.53 100 GLU A O 1
ATOM 840 N N . ARG A 1 101 ? -11.711 2.096 11.333 1.00 67.62 101 ARG A N 1
ATOM 841 C CA . ARG A 1 101 ? -12.651 1.141 10.755 1.00 67.62 101 ARG A CA 1
ATOM 842 C C . ARG A 1 101 ? -13.908 1.056 11.615 1.00 67.62 101 ARG A C 1
ATOM 844 O O . ARG A 1 101 ? -13.818 0.826 12.817 1.00 67.62 101 ARG A O 1
ATOM 851 N N . GLU A 1 102 ? -15.067 1.196 10.985 1.00 72.81 102 GLU A N 1
ATOM 852 C CA . GLU A 1 102 ? -16.360 1.247 11.674 1.00 72.81 102 GLU A CA 1
ATOM 853 C C . GLU A 1 102 ? -16.597 0.017 12.560 1.00 72.81 102 GLU A C 1
ATOM 855 O O . GLU A 1 102 ? -17.029 0.149 13.702 1.00 72.81 102 GLU A O 1
ATOM 860 N N . ASP A 1 103 ? -16.211 -1.172 12.091 1.00 76.38 103 ASP A N 1
ATOM 861 C CA . ASP A 1 103 ? -16.278 -2.398 12.881 1.00 76.38 103 ASP A CA 1
ATOM 862 C C . ASP A 1 103 ? -15.321 -2.368 14.079 1.00 76.38 103 ASP A C 1
ATOM 864 O O . ASP A 1 103 ? -15.723 -2.711 15.187 1.00 76.38 103 ASP A O 1
ATOM 868 N N . VAL A 1 104 ? -14.082 -1.907 13.906 1.00 75.81 104 VAL A N 1
ATOM 869 C CA . VAL A 1 104 ? -13.099 -1.804 15.000 1.00 75.81 104 VAL A CA 1
ATOM 870 C C . VAL A 1 104 ? -13.542 -0.779 16.046 1.00 75.81 104 VAL A C 1
ATOM 872 O O . VAL A 1 104 ? -13.447 -1.037 17.245 1.00 75.81 104 VAL A O 1
ATOM 875 N N . VAL A 1 105 ? -14.066 0.367 15.606 1.00 78.38 105 VAL A N 1
ATOM 876 C CA . VAL A 1 105 ? -14.626 1.400 16.485 1.00 78.38 105 VAL A CA 1
ATOM 877 C C . VAL A 1 105 ? -15.821 0.850 17.257 1.00 78.38 105 VAL A C 1
ATOM 879 O O . VAL A 1 105 ? -15.880 1.040 18.471 1.00 78.38 105 VAL A O 1
ATOM 882 N N . LYS A 1 106 ? -16.723 0.121 16.590 1.00 85.62 106 LYS A N 1
ATOM 883 C CA . LYS A 1 106 ? -17.888 -0.508 17.219 1.00 85.62 106 LYS A CA 1
ATOM 884 C C . LYS A 1 106 ? -17.482 -1.516 18.295 1.00 85.62 106 LYS A C 1
ATOM 886 O O . LYS A 1 106 ? -17.915 -1.378 19.432 1.00 85.62 106 LYS A O 1
ATOM 891 N N . HIS A 1 107 ? -16.588 -2.458 17.988 1.00 84.12 107 HIS A N 1
ATOM 892 C CA . HIS A 1 107 ? -16.114 -3.437 18.977 1.00 84.12 107 HIS A CA 1
ATOM 893 C C . HIS A 1 107 ? -15.365 -2.765 20.134 1.00 84.12 107 HIS A C 1
ATOM 895 O O . HIS A 1 107 ? -15.504 -3.174 21.283 1.00 84.12 107 HIS A O 1
ATOM 901 N N . ARG A 1 108 ? -14.595 -1.700 19.865 1.00 81.75 108 ARG A N 1
ATOM 902 C CA . ARG A 1 108 ? -13.945 -0.910 20.921 1.00 81.75 108 ARG A CA 1
ATOM 903 C C . ARG A 1 108 ? -14.975 -0.240 21.829 1.00 81.75 108 ARG A C 1
ATOM 905 O O . ARG A 1 108 ? -14.796 -0.239 23.042 1.00 81.75 108 ARG A O 1
ATOM 912 N N . GLN A 1 109 ? -16.031 0.337 21.261 1.00 84.38 109 GLN A N 1
ATOM 913 C CA . GLN A 1 109 ? -17.119 0.947 22.027 1.00 84.38 109 GLN A CA 1
ATOM 914 C C . GLN A 1 109 ? -17.875 -0.094 22.854 1.00 84.38 109 GLN A C 1
ATOM 916 O O . GLN A 1 109 ? -18.126 0.155 24.026 1.00 84.38 109 GLN A O 1
ATOM 921 N N . GLU A 1 110 ? -18.180 -1.262 22.287 1.00 84.88 110 GLU A N 1
ATOM 922 C CA . GLU A 1 110 ? -18.798 -2.384 23.004 1.00 84.88 110 GLU A CA 1
ATOM 923 C C . GLU A 1 110 ? -17.917 -2.868 24.161 1.00 84.88 110 GLU A C 1
ATOM 925 O O . GLU A 1 110 ? -18.400 -3.046 25.277 1.00 84.88 110 GLU A O 1
AT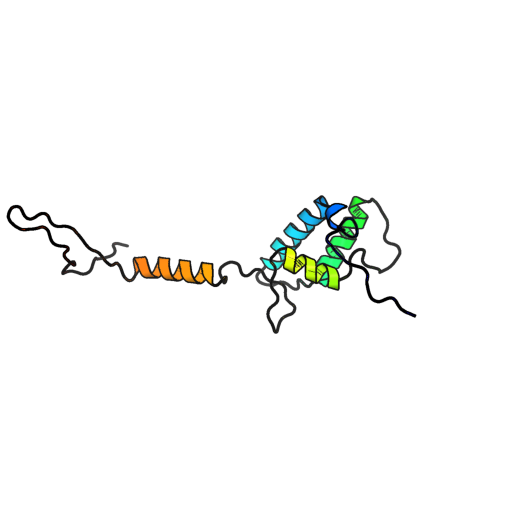OM 930 N N . PHE A 1 111 ? -16.610 -3.000 23.926 1.00 81.94 111 PHE A N 1
ATOM 931 C CA . PHE A 1 111 ? -15.641 -3.372 24.953 1.00 81.94 111 PHE A CA 1
ATOM 932 C C . PHE A 1 111 ? -15.586 -2.342 26.086 1.00 81.94 111 PHE A C 1
ATOM 934 O O . PHE A 1 111 ? -15.652 -2.708 27.251 1.00 81.94 111 PHE A O 1
ATOM 941 N N . VAL A 1 112 ? -15.517 -1.047 25.767 1.00 81.62 112 VAL A N 1
ATOM 942 C CA . VAL A 1 112 ? -15.547 0.025 26.777 1.00 81.62 112 VAL A CA 1
ATOM 943 C C . VAL A 1 112 ? -16.877 0.023 27.537 1.00 81.62 112 VAL A C 1
ATOM 945 O O . VAL A 1 112 ? -16.881 0.130 28.763 1.00 81.62 112 VAL A O 1
ATOM 948 N N . LYS A 1 113 ? -17.998 -0.156 26.830 1.00 84.06 113 LYS A N 1
ATOM 949 C CA . LYS A 1 113 ? -19.337 -0.222 27.421 1.00 84.06 113 LYS A CA 1
ATOM 950 C C . LYS A 1 113 ? -19.455 -1.365 28.428 1.00 84.06 113 LYS A C 1
ATOM 952 O O . LYS A 1 113 ? -19.981 -1.140 29.508 1.00 84.06 113 LYS A O 1
ATOM 957 N N . TYR A 1 114 ? -18.899 -2.538 28.127 1.00 79.75 114 TYR A N 1
ATOM 958 C CA . TYR A 1 114 ? -18.877 -3.683 29.044 1.00 79.75 114 TYR A CA 1
ATOM 959 C C . TYR A 1 114 ? -18.255 -3.354 30.416 1.00 79.75 114 TYR A C 1
ATOM 961 O O . TYR A 1 114 ? -18.728 -3.848 31.437 1.00 79.75 114 TYR A O 1
ATOM 969 N N . PHE A 1 115 ? -17.226 -2.500 30.466 1.00 74.50 115 PHE A N 1
ATOM 970 C CA . PHE A 1 115 ? -16.591 -2.106 31.732 1.00 74.50 115 PHE A CA 1
ATOM 971 C C . PHE A 1 115 ? -17.296 -0.950 32.448 1.00 74.50 115 PHE A C 1
ATOM 973 O O . PHE A 1 115 ? -17.232 -0.877 33.674 1.00 74.50 115 PHE A O 1
ATOM 980 N N . ILE A 1 116 ? -17.939 -0.040 31.709 1.00 78.62 116 ILE A N 1
ATOM 981 C CA . ILE A 1 116 ? -18.635 1.125 32.284 1.00 78.62 116 ILE A CA 1
ATOM 982 C C . ILE A 1 116 ? -20.047 0.759 32.760 1.00 78.62 116 ILE A C 1
ATOM 984 O O . ILE A 1 116 ? -20.501 1.268 33.782 1.00 78.62 116 ILE A O 1
ATOM 988 N N . GLU A 1 117 ? -20.729 -0.138 32.049 1.00 77.56 117 GLU A N 1
ATOM 989 C CA . GLU A 1 117 ? -22.100 -0.577 32.324 1.00 77.56 117 GLU A CA 1
ATOM 990 C C . GLU A 1 117 ? -22.136 -2.083 32.641 1.00 77.56 117 GLU A C 1
ATOM 992 O O . GLU A 1 117 ? -22.700 -2.869 31.875 1.00 77.56 117 GLU A O 1
ATOM 997 N N . PRO A 1 118 ? -21.513 -2.538 33.743 1.00 66.62 118 PRO A N 1
ATOM 998 C CA . PRO A 1 118 ? -21.506 -3.953 34.064 1.00 66.62 118 PRO A CA 1
ATOM 999 C C . PRO A 1 118 ? -22.909 -4.405 34.500 1.00 66.62 118 PRO A C 1
ATOM 1001 O O . PRO A 1 118 ? -23.367 -4.096 35.602 1.00 66.62 118 PRO A O 1
ATOM 1004 N N . GLU A 1 119 ? -23.582 -5.197 33.664 1.00 66.69 119 GLU A N 1
ATOM 1005 C CA . GLU A 1 119 ? -24.764 -5.971 34.060 1.00 66.69 119 GLU A CA 1
ATOM 1006 C C . GLU A 1 119 ? -24.314 -7.158 34.924 1.00 66.69 119 GLU A C 1
ATOM 1008 O O . GLU A 1 119 ? -24.117 -8.282 34.461 1.00 66.69 119 GLU A O 1
ATOM 1013 N N . GLN A 1 120 ? -24.072 -6.899 36.210 1.00 64.38 120 GLN A N 1
ATOM 1014 C CA . GLN A 1 120 ? -23.727 -7.953 37.157 1.00 64.38 120 GLN A CA 1
ATOM 1015 C C . GLN A 1 120 ? -25.001 -8.670 37.596 1.00 64.38 120 GLN A C 1
ATOM 1017 O O . GLN A 1 120 ? -25.798 -8.144 38.371 1.00 64.38 120 GLN A O 1
ATOM 1022 N N . HIS A 1 121 ? -25.182 -9.895 37.121 1.00 61.59 121 HIS A N 1
ATOM 1023 C CA . HIS A 1 121 ? -26.183 -10.814 37.642 1.00 61.59 121 HIS A CA 1
ATOM 1024 C C . HIS A 1 121 ? -25.472 -11.923 38.406 1.00 61.59 121 HIS A C 1
ATOM 1026 O O . HIS A 1 121 ? -24.563 -12.563 37.879 1.00 61.59 121 HIS A O 1
ATOM 1032 N N . PHE A 1 122 ? -25.878 -12.164 39.650 1.00 62.22 122 PHE A N 1
ATOM 1033 C CA . PHE A 1 122 ? 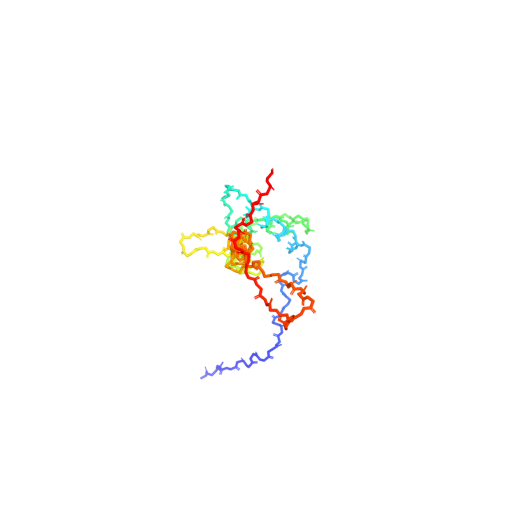-25.369 -13.288 40.425 1.00 62.22 122 PHE A CA 1
ATOM 1034 C C . PHE A 1 122 ? -26.502 -14.233 40.806 1.00 62.22 122 PHE A C 1
ATOM 1036 O O . PHE A 1 122 ? -27.656 -13.838 41.000 1.00 62.22 122 PHE A O 1
ATOM 1043 N N . TYR A 1 123 ? -26.145 -15.508 40.892 1.00 55.09 123 TYR A N 1
ATOM 1044 C CA . TYR A 1 123 ? -27.040 -16.578 41.286 1.00 55.09 123 TYR A CA 1
ATOM 1045 C C . TYR A 1 123 ? -26.838 -16.866 42.772 1.00 55.09 123 TYR A C 1
ATOM 1047 O O . TYR A 1 123 ? -25.765 -17.309 43.182 1.00 55.09 123 TYR A O 1
ATOM 1055 N N . THR A 1 124 ? -27.852 -16.597 43.592 1.00 57.81 124 THR A N 1
ATOM 1056 C CA . THR A 1 124 ? -27.852 -16.986 45.005 1.00 57.81 124 THR A CA 1
ATOM 1057 C C . THR A 1 124 ? -28.661 -18.260 45.193 1.00 57.81 124 THR A C 1
ATOM 1059 O O . THR A 1 124 ? -29.852 -18.314 44.889 1.00 57.81 124 THR A O 1
ATOM 1062 N N . ILE A 1 125 ? -28.011 -19.293 45.732 1.00 57.62 125 ILE A N 1
ATOM 1063 C CA . ILE A 1 125 ? -28.683 -20.507 46.198 1.00 57.62 125 ILE A CA 1
ATOM 1064 C C . ILE A 1 125 ? -29.135 -20.233 47.630 1.00 57.62 125 ILE A C 1
ATOM 1066 O O . ILE A 1 125 ? -28.325 -20.213 48.553 1.00 57.62 125 ILE A O 1
ATOM 1070 N N . THR A 1 126 ? -30.423 -19.969 47.817 1.00 60.03 126 THR A N 1
ATOM 1071 C CA . THR A 1 126 ? -31.042 -19.967 49.146 1.00 60.03 126 THR A CA 1
ATOM 1072 C C . THR A 1 126 ? -31.587 -21.357 49.434 1.00 60.03 126 THR A C 1
ATOM 1074 O O . THR A 1 126 ? -32.326 -21.889 48.610 1.00 60.03 126 THR A O 1
ATOM 1077 N N . ASN A 1 127 ? -31.245 -21.921 50.596 1.00 58.69 127 ASN A N 1
ATOM 1078 C CA . ASN A 1 127 ? -31.541 -23.314 50.958 1.00 58.69 127 ASN A CA 1
ATOM 1079 C C . ASN A 1 127 ? -33.040 -23.683 50.935 1.00 58.69 127 ASN A C 1
ATOM 1081 O O . ASN A 1 127 ? -33.349 -24.865 50.851 1.00 58.69 127 ASN A O 1
ATOM 1085 N N . ASP A 1 128 ? -33.947 -22.696 50.923 1.00 55.91 128 ASP A N 1
ATOM 1086 C CA . ASP A 1 128 ? -35.394 -22.910 51.071 1.00 55.91 128 ASP A CA 1
ATOM 1087 C C . ASP A 1 128 ? -36.267 -22.248 49.979 1.00 55.91 128 ASP A C 1
ATOM 1089 O O . ASP A 1 128 ? -37.488 -22.187 50.120 1.00 55.91 128 ASP A O 1
ATOM 1093 N N . ALA A 1 129 ? -35.691 -21.733 48.881 1.00 62.94 129 ALA A N 1
ATOM 1094 C CA . ALA A 1 129 ? -36.470 -21.080 47.818 1.00 62.94 129 ALA A CA 1
ATOM 1095 C C . ALA A 1 129 ? -35.958 -21.398 46.408 1.00 62.94 129 ALA A C 1
ATOM 1097 O O . ALA A 1 129 ? -34.762 -21.614 46.206 1.00 62.94 129 ALA A O 1
ATOM 1098 N N . VAL A 1 130 ? -36.874 -21.385 45.426 1.00 69.62 130 VAL A N 1
ATOM 1099 C CA . VAL A 1 130 ? -36.533 -21.514 44.001 1.00 69.62 130 VAL A CA 1
ATOM 1100 C C . VAL A 1 130 ? -35.483 -20.450 43.667 1.00 69.62 130 VAL A C 1
ATOM 1102 O O . VAL A 1 130 ? -35.730 -19.269 43.927 1.00 69.62 130 VAL A O 1
ATOM 1105 N N . PRO A 1 131 ? -34.322 -20.834 43.119 1.00 64.44 131 PRO A N 1
ATOM 1106 C CA . PRO A 1 131 ? -33.258 -19.887 42.835 1.00 64.44 131 PRO A CA 1
ATOM 1107 C C . PRO A 1 131 ? -33.720 -18.802 41.861 1.00 64.44 131 PRO A C 1
ATOM 1109 O O . PRO A 1 131 ? -34.374 -19.090 40.858 1.00 64.44 131 PRO A O 1
ATOM 1112 N N . GLN A 1 132 ? -33.376 -17.549 42.152 1.00 64.44 132 GLN A N 1
ATOM 1113 C CA . GLN A 1 132 ? -33.732 -16.399 41.323 1.00 64.44 132 GLN A CA 1
ATOM 1114 C C . GLN A 1 132 ? -32.495 -15.561 41.024 1.00 64.44 132 GLN A C 1
ATOM 1116 O O . GLN A 1 132 ? -31.650 -15.349 41.894 1.00 64.44 132 GLN A O 1
ATOM 1121 N N . TRP A 1 133 ? -32.424 -15.046 39.797 1.00 63.31 133 TRP A N 1
ATOM 1122 C CA . TRP A 1 133 ? -31.454 -14.023 39.425 1.00 63.31 133 TRP A CA 1
ATOM 1123 C C . TRP A 1 133 ? -31.701 -12.764 40.251 1.00 63.31 133 TRP A C 1
ATOM 1125 O O . TRP A 1 133 ? -32.815 -12.238 40.265 1.00 63.31 133 TRP A O 1
ATOM 1135 N N . ARG A 1 134 ? -30.668 -12.280 40.945 1.00 63.25 134 ARG A N 1
ATOM 1136 C CA . ARG A 1 134 ? -30.732 -11.017 41.685 1.00 63.25 134 ARG A CA 1
ATOM 1137 C C . ARG A 1 134 ? -29.743 -10.014 41.114 1.00 63.25 134 ARG A C 1
ATOM 1139 O O . ARG A 1 134 ? -28.635 -10.362 40.711 1.00 63.25 134 ARG A O 1
ATOM 1146 N N . ILE A 1 135 ? -30.183 -8.761 41.094 1.00 64.38 135 ILE A N 1
ATOM 1147 C CA . ILE A 1 135 ? -29.354 -7.605 40.766 1.00 64.38 135 ILE A CA 1
ATOM 1148 C C . ILE A 1 135 ? -28.707 -7.131 42.081 1.00 64.38 135 ILE A C 1
ATOM 1150 O O . ILE A 1 135 ? -29.414 -7.056 43.094 1.00 64.38 135 ILE A O 1
ATOM 1154 N N . PRO A 1 136 ? -27.395 -6.837 42.112 1.00 63.34 136 PRO A N 1
ATOM 1155 C CA . PRO A 1 136 ? -26.742 -6.256 43.275 1.00 63.34 136 PRO A CA 1
ATOM 1156 C C . PRO A 1 136 ? -27.430 -4.960 43.693 1.00 63.34 136 PRO A C 1
ATOM 1158 O O . PRO A 1 136 ? -27.652 -4.068 42.881 1.00 63.34 136 PRO A O 1
ATOM 1161 N N . THR A 1 137 ? -27.752 -4.845 44.979 1.00 66.56 137 THR A N 1
ATOM 1162 C CA . THR A 1 137 ? -28.315 -3.619 45.560 1.00 66.56 137 THR A CA 1
ATOM 1163 C C . THR A 1 137 ? -27.273 -2.516 45.739 1.00 66.56 137 THR A C 1
ATOM 1165 O O . THR A 1 137 ? -27.635 -1.356 45.910 1.00 66.56 137 THR A O 1
ATOM 1168 N N . THR A 1 138 ? -25.987 -2.858 45.692 1.00 64.31 138 THR A N 1
ATOM 1169 C CA . THR A 1 138 ? -24.857 -1.932 45.803 1.00 64.31 138 THR A CA 1
ATOM 1170 C C . THR A 1 138 ? -24.053 -1.918 44.512 1.00 64.31 138 THR A C 1
ATOM 1172 O O . THR A 1 138 ? -23.724 -2.970 43.967 1.00 64.31 138 THR A O 1
ATOM 1175 N N . ALA A 1 139 ? -23.719 -0.716 44.039 1.00 62.97 139 ALA A N 1
ATOM 1176 C CA . ALA A 1 139 ? -22.863 -0.545 42.874 1.00 62.97 139 ALA A CA 1
ATOM 1177 C C . ALA A 1 139 ? -21.467 -1.144 43.147 1.00 62.97 139 ALA A C 1
ATOM 1179 O O . ALA A 1 139 ? -20.928 -0.943 44.240 1.00 62.97 139 ALA A O 1
ATOM 1180 N N . PRO A 1 140 ? -20.876 -1.877 42.190 1.00 61.44 140 PRO A N 1
ATOM 1181 C CA . PRO A 1 140 ? -19.537 -2.421 42.348 1.00 61.44 140 PRO A CA 1
ATOM 1182 C C . PRO A 1 140 ? -18.507 -1.288 42.415 1.00 61.44 140 PRO A C 1
ATOM 1184 O O . PRO A 1 140 ? -18.458 -0.418 41.547 1.00 61.44 140 PRO A O 1
ATOM 1187 N N . THR A 1 141 ? -17.655 -1.311 43.438 1.00 58.56 141 THR A N 1
ATOM 1188 C CA . THR A 1 141 ? -16.497 -0.418 43.520 1.00 58.56 141 THR A CA 1
ATOM 1189 C C . THR A 1 141 ? -15.376 -1.001 42.667 1.00 58.56 141 THR A C 1
ATOM 1191 O O . THR A 1 141 ? -14.853 -2.071 42.979 1.00 58.56 141 THR A O 1
ATOM 1194 N N . ILE A 1 142 ? -14.999 -0.308 41.593 1.00 57.09 142 ILE A N 1
ATOM 1195 C CA . ILE A 1 142 ? -13.801 -0.649 40.821 1.00 57.09 142 ILE A CA 1
ATOM 1196 C C . ILE A 1 142 ? -12.591 -0.271 41.683 1.00 57.09 142 ILE A C 1
ATOM 1198 O O . ILE A 1 142 ? -12.383 0.906 41.974 1.00 57.09 142 ILE A O 1
ATOM 1202 N N . LEU A 1 143 ? -11.822 -1.264 42.129 1.00 48.47 143 LEU A N 1
ATOM 1203 C CA . LEU A 1 143 ? -10.526 -1.030 42.765 1.00 48.47 143 LEU A CA 1
ATOM 1204 C C . LEU A 1 143 ? -9.507 -0.729 41.659 1.00 48.47 143 LEU A C 1
ATOM 1206 O O . LEU A 1 143 ? -9.277 -1.579 40.797 1.00 48.47 143 LEU A O 1
ATOM 1210 N N . LEU A 1 144 ? -8.963 0.490 41.674 1.00 40.50 144 LEU A N 1
ATOM 1211 C CA . LEU A 1 144 ? -7.853 0.940 40.828 1.00 40.50 144 LEU A CA 1
ATOM 1212 C C . LEU A 1 144 ? -6.518 0.733 41.546 1.00 40.50 144 LEU A C 1
ATOM 1214 O O . LEU A 1 144 ? -6.470 1.016 42.766 1.00 40.50 144 LEU A O 1
#

pLDDT: mean 77.17, std 15.95, range [35.72, 96.44]

Foldseek 3Di:
DDDPDDPPPDDPPDQDPCSVVVVLLVVLLVVLVVQQPDPDHPDALVNSQVSSQVVVCVVVVHDDDDPDGPDDSVVSVVSLVVSQWDADPPGRDTHHCPCVPPVNVVVVVVVVCCVVPPQDWDWDDDPPDDIDIDGDPDDDDDDD

Radius of gyration: 27.89 Å; chains: 1; bounding box: 57×39×92 Å